Protein AF-A0A9D4K6V5-F1 (afdb_monomer)

Secondary structure (DSSP, 8-state):
--B-TT--HHHHHHHTTT--HHHHHHHHHHHHHHHHHH-TT---B-HHHHHHHHHHS-----S---S-SHHHHHHHHSSS-----

pLDDT: me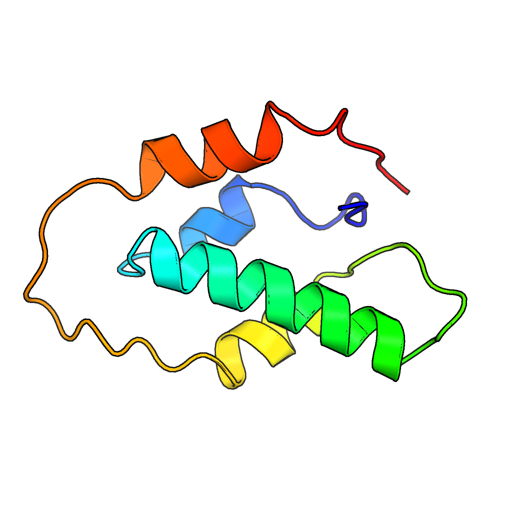an 72.35, std 15.12, range [42.41, 90.5]

Nearest PDB structures (foldseek):
  5e7p-assembly1_A  TM=8.225E-01  e=2.716E-03  Mycolicibacterium smegmatis MC2 155
  5e7p-assembly2_B  TM=8.143E-01  e=3.482E-03  Mycolicibacterium smegmatis MC2 155
  7nku-assembly1_F  TM=8.091E-01  e=6.898E-03  Saccharomyces cerevisiae S288C
  7wd3-assembly1_F  TM=7.699E-01  e=6.092E-03  Saccharomyces cerevisiae
  7wbb-assembly1_C  TM=7.815E-01  e=7.811E-03  Saccharomyces cerevisiae

Foldseek 3Di:
DAEAPQDDLVVLCVLCPVADLVLSVQLVVQQCVQQCVVPVPDPYRYVVSSVVSSVVRDRPPDPPDDDDNVVSSVVVVVPDPRPHD

Organism: Dreissena polymorpha (NCBI:txid45954)

InterPro domains:
  IPR041569 AAA ATPase, AAA+ lid domain [PF17862] (6-50)

Mean predicted aligned error: 9.43 Å

Sequence (85 aa):
MPTAHDVTPDSLADHTDGYSGAEVVSVCHEAALFALQEDISSICVRWGHFRSALAAVTPRTGADMNATSRNLAYSLYEVDHVQNC

Structure (mmCIF, N/CA/C/O backbone):
data_AF-A0A9D4K6V5-F1
#
_entry.id   AF-A0A9D4K6V5-F1
#
loop_
_atom_site.group_PDB
_atom_site.id
_atom_site.type_symbol
_atom_site.label_atom_id
_atom_site.label_alt_id
_atom_site.label_comp_id
_atom_site.label_asym_id
_atom_site.label_entity_id
_atom_site.label_seq_id
_atom_site.pdbx_PDB_ins_code
_atom_site.Cartn_x
_atom_site.Cartn_y
_atom_site.Cartn_z
_atom_site.occupancy
_atom_site.B_iso_or_equiv
_atom_site.auth_seq_id
_atom_site.auth_comp_id
_atom_site.auth_asym_id
_atom_site.auth_atom_id
_atom_site.pdbx_PDB_model_num
ATOM 1 N N . MET A 1 1 ? 8.410 9.318 -2.988 1.00 66.75 1 MET A N 1
ATOM 2 C CA . MET A 1 1 ? 8.871 7.965 -3.382 1.00 66.75 1 MET A CA 1
ATOM 3 C C . MET A 1 1 ? 8.306 7.649 -4.760 1.00 66.75 1 MET A C 1
ATOM 5 O O . MET A 1 1 ? 7.103 7.833 -4.931 1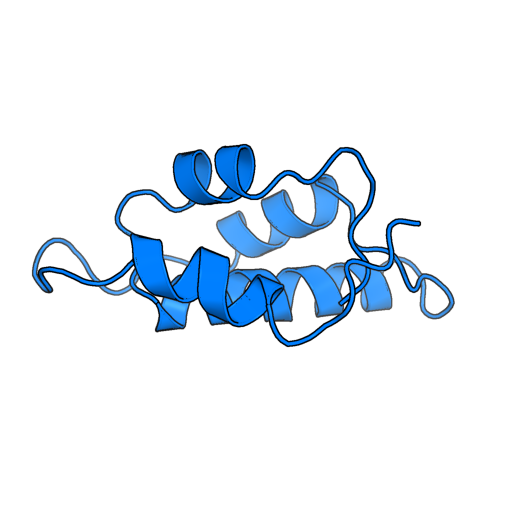.00 66.75 1 MET A O 1
ATOM 9 N N . PRO A 1 2 ? 9.115 7.202 -5.736 1.00 74.88 2 PRO A N 1
ATOM 10 C CA . PRO A 1 2 ? 8.610 6.877 -7.063 1.00 74.88 2 PRO A CA 1
ATOM 11 C C . PRO A 1 2 ? 7.739 5.626 -6.984 1.00 74.88 2 PRO A C 1
ATOM 13 O O . PRO A 1 2 ? 8.167 4.578 -6.496 1.00 74.88 2 PRO A O 1
ATOM 16 N N . THR A 1 3 ? 6.504 5.734 -7.450 1.00 77.81 3 THR A N 1
ATOM 17 C CA . THR A 1 3 ? 5.596 4.591 -7.559 1.00 77.81 3 THR A CA 1
ATOM 18 C C . THR A 1 3 ? 5.333 4.321 -9.032 1.00 77.81 3 THR A C 1
ATOM 20 O O . THR A 1 3 ? 5.429 5.222 -9.868 1.00 77.81 3 THR A O 1
ATOM 23 N N . ALA A 1 4 ? 5.101 3.058 -9.373 1.00 79.44 4 ALA A N 1
ATOM 24 C CA . ALA A 1 4 ? 4.732 2.697 -10.734 1.00 79.44 4 ALA A CA 1
ATOM 25 C C . ALA A 1 4 ? 3.369 3.310 -11.087 1.00 79.44 4 ALA A C 1
ATOM 27 O O . ALA A 1 4 ? 2.520 3.444 -10.212 1.00 79.44 4 ALA A O 1
ATOM 28 N N . HIS A 1 5 ? 3.123 3.564 -12.374 1.00 76.19 5 HIS A N 1
ATOM 29 C CA . HIS A 1 5 ? 1.845 4.111 -12.874 1.00 76.19 5 HIS A CA 1
ATOM 30 C C . HIS A 1 5 ? 0.595 3.302 -12.476 1.00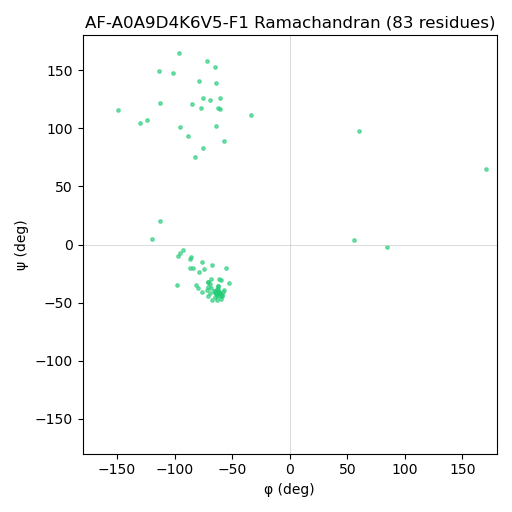 76.19 5 HIS A C 1
ATOM 32 O O . HIS A 1 5 ? -0.525 3.800 -12.519 1.00 76.19 5 HIS A O 1
ATOM 38 N N . ASP A 1 6 ? 0.794 2.038 -12.107 1.00 75.81 6 ASP A N 1
ATOM 39 C CA . ASP A 1 6 ? -0.242 1.115 -11.639 1.00 75.81 6 ASP A CA 1
ATOM 40 C C . ASP A 1 6 ? -0.684 1.395 -10.185 1.00 75.81 6 ASP A C 1
ATOM 42 O O . ASP A 1 6 ? -1.722 0.918 -9.733 1.00 75.81 6 ASP A O 1
ATOM 46 N N . VAL A 1 7 ? 0.097 2.182 -9.437 1.00 77.38 7 VAL A N 1
ATOM 47 C CA . VAL A 1 7 ? -0.164 2.548 -8.043 1.00 77.38 7 VAL A CA 1
ATOM 48 C C . VAL A 1 7 ? -0.870 3.898 -8.002 1.00 77.38 7 VAL A C 1
ATOM 50 O O . VAL A 1 7 ? -0.243 4.950 -8.106 1.00 77.38 7 VAL A O 1
ATOM 53 N N . THR A 1 8 ? -2.186 3.876 -7.815 1.00 79.50 8 THR A N 1
ATOM 54 C CA . THR A 1 8 ? -2.985 5.094 -7.657 1.00 79.50 8 THR A CA 1
ATOM 55 C C . THR A 1 8 ? -3.330 5.344 -6.185 1.00 79.50 8 THR A C 1
ATOM 57 O O . THR A 1 8 ? -3.515 4.395 -5.415 1.00 79.50 8 THR A O 1
ATOM 60 N N . PRO A 1 9 ? -3.443 6.617 -5.762 1.00 73.06 9 PRO A N 1
ATOM 61 C CA . PRO A 1 9 ? -3.845 6.959 -4.397 1.00 73.06 9 PRO A CA 1
ATOM 62 C C . PRO A 1 9 ? -5.250 6.445 -4.046 1.00 73.06 9 PRO A C 1
ATOM 64 O O . PRO A 1 9 ? -5.481 6.095 -2.893 1.00 73.06 9 PRO A O 1
ATOM 67 N N . ASP A 1 10 ? -6.157 6.334 -5.023 1.00 78.50 10 ASP A N 1
ATOM 68 C CA . ASP A 1 10 ? -7.482 5.722 -4.841 1.00 78.50 10 ASP A CA 1
ATOM 69 C C . ASP A 1 10 ? -7.383 4.233 -4.475 1.00 78.50 10 ASP A C 1
ATOM 71 O O . ASP A 1 10 ? -7.976 3.809 -3.487 1.00 78.50 10 ASP A O 1
ATOM 75 N N . SER A 1 11 ? -6.575 3.448 -5.200 1.00 79.88 11 SER A N 1
ATOM 76 C CA . SER A 1 11 ? -6.365 2.024 -4.889 1.00 79.88 11 SER A CA 1
ATOM 77 C C . SER A 1 11 ? -5.721 1.825 -3.514 1.00 79.88 11 SER A C 1
ATOM 79 O O . SER A 1 11 ? -6.039 0.880 -2.794 1.00 79.88 11 SER A O 1
ATOM 81 N N . LEU A 1 12 ? -4.817 2.732 -3.129 1.00 79.44 12 LEU A N 1
ATOM 82 C CA . LEU A 1 12 ? -4.220 2.765 -1.794 1.00 79.44 12 LEU A CA 1
ATOM 83 C C . LEU A 1 12 ? -5.256 3.070 -0.721 1.00 79.44 12 LEU A C 1
ATOM 85 O O . LEU A 1 12 ? -5.276 2.379 0.292 1.00 79.44 12 LEU A O 1
ATOM 89 N N . ALA A 1 13 ? -6.118 4.061 -0.940 1.00 79.94 13 ALA A N 1
ATOM 90 C CA . ALA A 1 13 ? -7.181 4.409 -0.007 1.00 79.94 13 ALA A CA 1
ATOM 91 C C . ALA A 1 13 ? -8.186 3.259 0.175 1.00 79.94 13 ALA A C 1
ATOM 93 O O . ALA A 1 13 ? -8.575 2.988 1.305 1.00 79.94 13 ALA A O 1
ATOM 94 N N . ASP A 1 14 ? -8.544 2.547 -0.897 1.00 82.44 14 ASP A N 1
ATOM 95 C CA . ASP A 1 14 ? -9.460 1.397 -0.843 1.00 82.44 14 ASP A CA 1
ATOM 96 C C . ASP A 1 14 ? -8.876 0.224 -0.031 1.00 82.44 14 ASP A C 1
ATOM 98 O O . ASP A 1 14 ? -9.558 -0.396 0.780 1.00 82.44 14 ASP A O 1
ATOM 102 N N . HIS A 1 15 ? -7.574 -0.045 -0.175 1.00 78.62 15 HIS A N 1
ATOM 103 C CA . HIS A 1 15 ? -6.884 -1.114 0.562 1.00 78.62 15 HIS A CA 1
ATOM 104 C C . HIS A 1 15 ? -6.375 -0.717 1.952 1.00 78.62 15 HIS A C 1
ATOM 106 O O . HIS A 1 15 ? -5.963 -1.584 2.722 1.00 78.62 15 HIS A O 1
ATOM 112 N N . THR A 1 16 ? -6.399 0.573 2.282 1.00 76.88 16 THR A N 1
ATOM 113 C CA . THR A 1 16 ? -6.053 1.097 3.610 1.00 76.88 16 THR A CA 1
ATOM 114 C C . THR A 1 16 ? -7.269 1.682 4.324 1.00 76.88 16 THR A C 1
ATOM 116 O O . THR A 1 16 ? -7.129 2.459 5.270 1.00 76.88 16 THR A O 1
ATOM 119 N N . ASP A 1 17 ? -8.477 1.290 3.911 1.00 75.06 17 ASP A N 1
ATOM 120 C CA . ASP A 1 17 ? -9.693 1.679 4.611 1.00 75.06 17 ASP A CA 1
ATOM 121 C C . ASP A 1 17 ? -9.658 1.144 6.053 1.00 75.06 17 ASP A C 1
ATOM 123 O O . ASP A 1 17 ? -9.387 -0.030 6.310 1.00 75.06 17 ASP A O 1
ATOM 127 N N . GLY A 1 18 ? -9.842 2.046 7.017 1.00 72.25 18 GLY A N 1
ATOM 128 C CA . GLY A 1 18 ? -9.685 1.748 8.444 1.00 72.25 18 GLY A CA 1
ATOM 129 C C . GLY A 1 18 ? -8.255 1.841 8.997 1.00 72.25 18 GLY A C 1
ATOM 130 O O . GLY A 1 18 ? -8.083 1.704 10.207 1.00 72.25 18 GLY A O 1
ATOM 131 N N . TYR A 1 19 ? -7.242 2.128 8.173 1.00 76.06 19 TYR A N 1
ATOM 132 C CA . TYR A 1 19 ? -5.888 2.417 8.654 1.00 76.06 19 TYR A CA 1
ATOM 133 C C . TYR A 1 19 ? -5.815 3.858 9.178 1.00 76.06 19 TYR A C 1
ATOM 135 O O . TYR A 1 19 ? -6.358 4.804 8.594 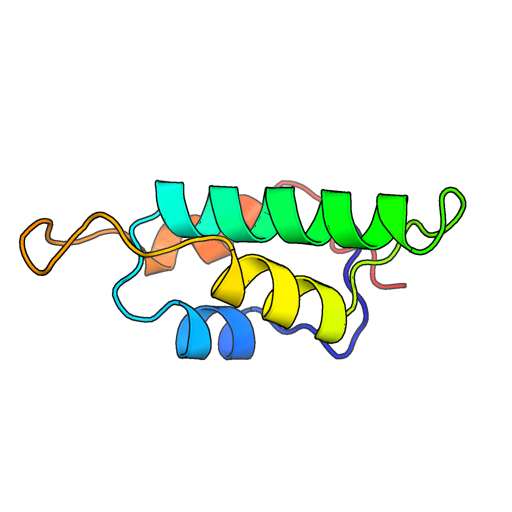1.00 76.06 19 TYR A O 1
ATOM 143 N N . SER A 1 20 ? -5.084 4.051 10.271 1.00 78.88 20 SER A N 1
ATOM 144 C CA . SER A 1 20 ? -4.666 5.371 10.732 1.00 78.88 20 SER A CA 1
ATOM 145 C C . SER A 1 20 ? -3.589 5.952 9.812 1.00 78.88 20 SER A C 1
ATOM 147 O O . SER A 1 20 ? -2.843 5.224 9.154 1.00 78.88 20 SER A O 1
ATOM 149 N N . GLY A 1 21 ? -3.433 7.278 9.813 1.00 74.75 21 GLY A N 1
ATOM 150 C CA . GLY A 1 21 ? -2.386 7.961 9.048 1.00 74.75 21 GLY A CA 1
ATOM 151 C C . GLY A 1 21 ? -0.974 7.424 9.313 1.00 74.75 21 GLY 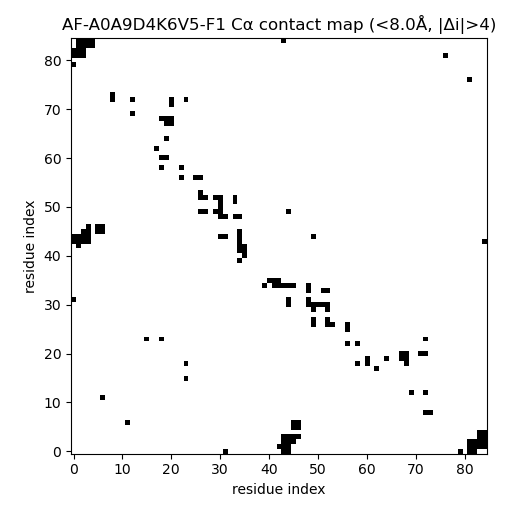A C 1
ATOM 152 O O . GLY A 1 21 ? -0.163 7.352 8.396 1.00 74.75 21 GLY A O 1
ATOM 153 N N . ALA A 1 22 ? -0.692 6.971 10.538 1.00 78.44 22 ALA A N 1
ATOM 154 C CA . ALA A 1 22 ? 0.590 6.350 10.885 1.00 78.44 22 ALA A CA 1
ATOM 155 C C . ALA A 1 22 ? 0.775 4.950 10.265 1.00 78.44 22 ALA A C 1
ATOM 157 O O . ALA A 1 22 ? 1.891 4.549 9.927 1.00 78.44 22 ALA A O 1
ATOM 158 N N . GLU A 1 23 ? -0.317 4.206 10.100 1.00 80.81 23 GLU A N 1
ATOM 159 C CA . GLU A 1 23 ? -0.310 2.863 9.519 1.00 80.81 23 GLU A CA 1
ATOM 160 C C . GLU A 1 23 ? -0.145 2.952 7.998 1.00 80.81 23 GLU A C 1
ATOM 162 O O . GLU A 1 23 ? 0.679 2.234 7.440 1.00 80.81 23 GLU A O 1
ATOM 167 N N . VAL A 1 24 ? -0.811 3.911 7.342 1.00 82.19 24 VAL A N 1
ATOM 168 C CA . VAL A 1 24 ? -0.605 4.206 5.911 1.00 82.19 24 VAL A CA 1
ATOM 169 C C . VAL A 1 24 ? 0.852 4.588 5.629 1.00 82.19 24 VAL A C 1
ATOM 171 O O . VAL A 1 24 ? 1.460 4.063 4.699 1.00 82.19 24 VAL A O 1
ATOM 174 N N . VAL A 1 25 ? 1.456 5.443 6.464 1.00 83.25 25 VAL A N 1
ATOM 175 C CA . VAL A 1 25 ? 2.887 5.787 6.349 1.00 83.25 25 VAL A CA 1
ATOM 176 C C . VAL A 1 25 ? 3.770 4.548 6.507 1.00 83.25 25 VAL A C 1
ATOM 178 O O . VAL A 1 25 ? 4.719 4.377 5.742 1.00 83.25 25 VAL A O 1
ATOM 181 N N . SER A 1 26 ? 3.450 3.668 7.460 1.00 86.25 26 SER A N 1
ATOM 182 C CA . SER A 1 26 ? 4.205 2.429 7.674 1.00 86.25 26 SER A CA 1
ATOM 183 C C . SER A 1 26 ? 4.123 1.501 6.462 1.00 86.25 26 SER A C 1
ATOM 185 O O . SER A 1 26 ? 5.148 0.986 6.033 1.00 86.25 26 SER A O 1
ATOM 187 N N . VAL A 1 27 ? 2.942 1.352 5.850 1.00 86.94 27 VAL A N 1
ATOM 188 C CA . VAL A 1 27 ? 2.761 0.575 4.610 1.00 86.94 27 VAL A CA 1
ATOM 189 C C . VAL A 1 27 ? 3.614 1.146 3.477 1.00 86.94 27 VAL A C 1
ATOM 191 O O . VAL A 1 27 ? 4.319 0.397 2.808 1.00 86.94 27 VAL A O 1
ATOM 194 N N . CYS A 1 28 ? 3.595 2.464 3.271 1.00 85.62 28 CYS A N 1
ATOM 195 C CA . CYS A 1 28 ? 4.409 3.125 2.249 1.00 85.62 28 CYS A CA 1
ATOM 196 C C . CYS A 1 28 ? 5.911 2.883 2.452 1.00 85.62 28 CYS A C 1
ATOM 198 O O . CYS A 1 28 ? 6.637 2.601 1.499 1.00 85.62 28 CYS A O 1
ATOM 200 N N . HIS A 1 29 ? 6.375 2.971 3.698 1.00 87.31 29 HIS A N 1
ATOM 201 C CA . HIS A 1 29 ? 7.781 2.782 4.033 1.00 87.31 29 HIS A CA 1
ATOM 202 C C . HIS A 1 29 ? 8.216 1.324 3.847 1.00 87.31 29 HIS A C 1
ATOM 204 O O . HIS A 1 29 ? 9.258 1.055 3.249 1.00 87.31 29 HIS A O 1
ATOM 210 N N . GLU A 1 30 ? 7.374 0.380 4.266 1.00 90.50 30 GLU A N 1
ATOM 211 C CA . GLU A 1 30 ? 7.639 -1.045 4.104 1.00 90.50 30 GLU A CA 1
ATOM 212 C C . GLU A 1 30 ? 7.598 -1.460 2.627 1.00 90.50 30 GLU A C 1
ATOM 214 O O . GLU A 1 30 ? 8.438 -2.230 2.172 1.00 90.50 30 GLU A O 1
ATOM 219 N N . ALA A 1 31 ? 6.689 -0.889 1.830 1.00 89.38 31 ALA A N 1
ATOM 220 C CA . ALA A 1 31 ? 6.629 -1.130 0.389 1.00 89.38 31 ALA A CA 1
ATOM 221 C C . ALA A 1 31 ? 7.901 -0.641 -0.325 1.00 89.38 31 ALA A C 1
ATOM 223 O O . ALA A 1 31 ? 8.403 -1.315 -1.227 1.00 89.38 31 ALA A O 1
ATOM 224 N N . ALA A 1 32 ? 8.455 0.499 0.097 1.00 87.19 32 ALA A N 1
ATOM 225 C CA . ALA A 1 32 ? 9.739 0.985 -0.402 1.00 87.19 32 ALA A CA 1
ATOM 226 C C . ALA A 1 32 ? 10.903 0.061 0.001 1.00 87.19 32 ALA A C 1
ATOM 228 O O . ALA A 1 32 ? 11.771 -0.224 -0.823 1.00 87.19 32 ALA A O 1
ATOM 229 N N . LEU A 1 33 ? 10.896 -0.463 1.231 1.00 88.62 33 LEU A N 1
ATOM 230 C CA . LEU A 1 33 ? 11.882 -1.449 1.684 1.00 88.62 33 LEU A CA 1
ATOM 231 C C . LEU A 1 33 ? 11.785 -2.763 0.904 1.00 88.62 33 LEU A C 1
ATOM 233 O O . LEU A 1 33 ? 12.818 -3.303 0.517 1.00 88.62 33 LEU A O 1
ATOM 237 N N . PHE A 1 34 ? 10.577 -3.258 0.629 1.00 90.06 34 PHE A N 1
ATOM 238 C CA . PHE A 1 34 ? 10.377 -4.444 -0.205 1.00 90.06 34 PHE A CA 1
ATOM 239 C C . PHE A 1 34 ? 10.893 -4.234 -1.627 1.00 90.06 34 PHE A C 1
ATOM 241 O O . PHE A 1 34 ? 11.551 -5.122 -2.159 1.00 90.06 34 PHE A O 1
ATOM 248 N N . ALA A 1 35 ? 10.664 -3.055 -2.212 1.00 88.44 35 ALA A N 1
ATOM 249 C 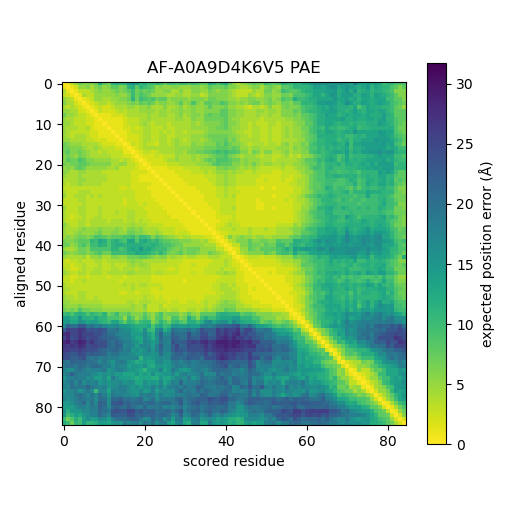CA . ALA A 1 35 ? 11.205 -2.717 -3.527 1.00 88.44 35 ALA A CA 1
ATOM 250 C C . ALA A 1 35 ? 12.739 -2.757 -3.542 1.00 88.44 35 ALA A C 1
ATOM 252 O O . ALA A 1 35 ? 13.331 -3.338 -4.447 1.00 88.44 35 ALA A O 1
ATOM 253 N N . LEU A 1 36 ? 13.369 -2.188 -2.509 1.00 87.31 36 LEU A N 1
ATOM 254 C CA . LEU A 1 36 ? 14.823 -2.160 -2.368 1.00 87.31 36 LEU A CA 1
ATOM 255 C C . LEU A 1 36 ? 15.418 -3.551 -2.093 1.00 87.31 36 LEU A C 1
ATOM 257 O O . LEU A 1 36 ? 16.530 -3.845 -2.527 1.00 87.31 36 LEU A O 1
ATOM 261 N N . GLN A 1 37 ? 14.697 -4.401 -1.355 1.00 87.44 37 GLN A N 1
ATOM 262 C CA . GLN A 1 37 ? 15.091 -5.790 -1.107 1.00 87.44 37 GLN A CA 1
ATOM 263 C C . GLN A 1 37 ? 14.966 -6.662 -2.358 1.00 87.44 37 GLN A C 1
ATOM 265 O O . GLN A 1 37 ? 15.790 -7.555 -2.547 1.00 87.44 37 GLN A O 1
ATOM 270 N N . GLU A 1 38 ? 13.947 -6.425 -3.189 1.00 86.81 38 GLU A N 1
ATOM 271 C CA . GLU A 1 38 ? 13.773 -7.125 -4.463 1.00 86.81 38 GLU A CA 1
ATOM 272 C C . GLU A 1 38 ? 14.876 -6.737 -5.450 1.00 86.81 38 GLU A C 1
ATOM 274 O O . GLU A 1 38 ? 15.517 -7.609 -6.037 1.00 86.81 38 GLU A O 1
ATOM 279 N N . ASP A 1 39 ? 15.134 -5.438 -5.599 1.00 83.88 39 ASP A N 1
ATOM 280 C CA . ASP A 1 39 ? 16.180 -4.938 -6.478 1.00 83.88 39 ASP A CA 1
ATOM 281 C C . ASP A 1 39 ? 16.758 -3.627 -5.935 1.00 83.88 39 ASP A C 1
ATOM 283 O O . ASP A 1 39 ? 16.091 -2.596 -5.858 1.00 83.88 39 ASP A O 1
ATOM 287 N N . ILE A 1 40 ? 18.043 -3.657 -5.579 1.00 80.56 40 ILE A N 1
ATOM 288 C CA . ILE A 1 40 ? 18.719 -2.518 -4.945 1.00 80.56 40 ILE A CA 1
ATOM 289 C C . ILE A 1 40 ? 18.874 -1.313 -5.890 1.00 80.56 40 ILE A C 1
ATOM 291 O O . ILE A 1 40 ? 19.146 -0.202 -5.436 1.00 80.56 40 ILE A O 1
ATOM 295 N N . SER A 1 41 ? 18.743 -1.538 -7.204 1.00 80.25 41 SER A N 1
ATOM 296 C CA . SER A 1 41 ? 18.772 -0.498 -8.239 1.00 80.25 41 SER A CA 1
ATOM 297 C C . SER A 1 41 ? 17.366 -0.033 -8.625 1.00 80.25 41 SER A C 1
ATOM 299 O O . SER A 1 41 ? 17.225 0.938 -9.373 1.00 80.25 41 SER A O 1
ATOM 301 N N . SER A 1 42 ? 16.321 -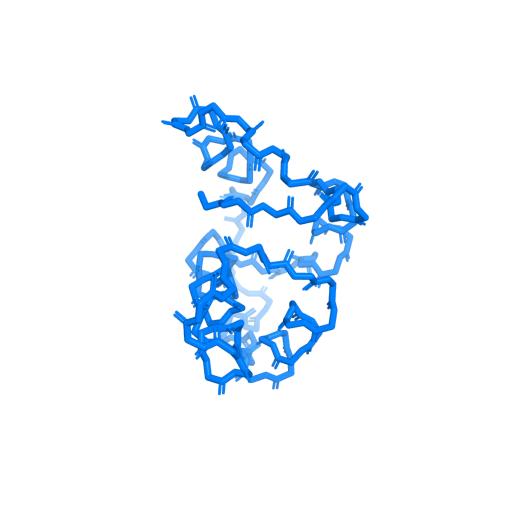0.697 -8.125 1.00 75.19 42 SER A N 1
ATOM 302 C CA . SER A 1 42 ? 14.941 -0.314 -8.369 1.00 75.19 42 SER A CA 1
ATOM 303 C C . SER A 1 42 ? 14.571 0.883 -7.511 1.00 75.19 42 SER A C 1
ATOM 305 O O . SER A 1 42 ? 14.542 0.842 -6.284 1.00 75.19 42 SER A O 1
ATOM 307 N N . ILE A 1 43 ? 14.242 1.971 -8.196 1.00 74.00 43 ILE A N 1
ATOM 308 C CA . ILE A 1 43 ? 13.735 3.197 -7.580 1.00 74.00 43 ILE A CA 1
ATOM 309 C C . ILE A 1 43 ? 12.201 3.224 -7.536 1.00 74.00 43 ILE A C 1
ATOM 311 O O . ILE A 1 43 ? 11.634 4.154 -6.975 1.00 74.00 43 ILE A O 1
ATOM 315 N N . CYS A 1 44 ? 11.524 2.232 -8.129 1.00 82.50 44 CYS A N 1
ATOM 316 C CA . CYS A 1 44 ? 10.083 2.264 -8.372 1.00 82.50 44 CYS A CA 1
ATOM 317 C C . CYS A 1 44 ? 9.349 1.225 -7.521 1.00 82.50 44 CYS A C 1
ATOM 319 O O . CYS A 1 44 ? 9.562 0.016 -7.651 1.00 82.50 44 CYS A O 1
ATOM 321 N N . VAL A 1 45 ? 8.411 1.686 -6.698 1.00 85.69 45 VAL A N 1
ATOM 322 C CA . VAL A 1 45 ? 7.553 0.807 -5.901 1.00 85.69 45 VAL A CA 1
ATOM 323 C C . VAL A 1 45 ? 6.357 0.354 -6.741 1.00 85.69 45 VAL A C 1
ATOM 325 O O . VAL A 1 45 ? 5.580 1.171 -7.233 1.00 85.69 45 VAL A O 1
ATOM 328 N N . ARG A 1 46 ? 6.205 -0.963 -6.915 1.00 87.94 46 ARG A N 1
ATOM 329 C CA . ARG A 1 46 ? 5.088 -1.590 -7.637 1.00 87.94 46 ARG A CA 1
ATOM 330 C C . ARG A 1 46 ? 3.995 -2.040 -6.672 1.00 87.94 46 ARG A C 1
ATOM 332 O O . ARG A 1 46 ? 4.239 -2.222 -5.480 1.00 87.94 46 ARG A O 1
ATOM 339 N N . TRP A 1 47 ? 2.811 -2.328 -7.210 1.00 86.69 47 TRP A N 1
ATOM 340 C CA . TRP A 1 47 ? 1.683 -2.817 -6.415 1.00 86.69 47 TRP A CA 1
ATOM 341 C C . TRP A 1 47 ? 1.967 -4.132 -5.676 1.00 86.69 47 TRP A C 1
ATOM 343 O O . TRP A 1 47 ? 1.501 -4.332 -4.557 1.00 86.69 47 TRP A O 1
ATOM 353 N N . GLY A 1 48 ? 2.822 -4.991 -6.240 1.00 87.25 48 GLY A N 1
ATOM 354 C CA . GLY A 1 48 ? 3.301 -6.199 -5.561 1.00 87.25 48 GLY A CA 1
ATOM 355 C C . GLY A 1 48 ? 3.985 -5.911 -4.219 1.00 87.25 48 GLY A C 1
ATOM 356 O O . GLY A 1 48 ? 3.732 -6.617 -3.246 1.00 87.25 48 GLY A O 1
ATOM 357 N N . HIS A 1 49 ? 4.772 -4.835 -4.128 1.00 89.94 49 HIS A N 1
ATOM 358 C CA . HIS A 1 49 ? 5.440 -4.441 -2.885 1.00 89.94 49 HIS A CA 1
ATOM 359 C C . HIS A 1 49 ? 4.452 -3.884 -1.860 1.00 89.94 49 HIS A C 1
ATOM 361 O O . HIS A 1 49 ? 4.547 -4.212 -0.681 1.00 89.94 49 HIS A O 1
ATOM 367 N N . PHE A 1 50 ? 3.463 -3.102 -2.309 1.00 87.44 50 PHE A N 1
ATOM 368 C CA . PHE A 1 50 ? 2.373 -2.635 -1.449 1.00 87.44 50 PHE A CA 1
ATOM 369 C C . PHE A 1 50 ? 1.563 -3.791 -0.879 1.00 87.44 50 PHE A C 1
ATOM 371 O O . PHE A 1 50 ? 1.243 -3.789 0.303 1.00 87.44 50 PHE A O 1
ATOM 378 N N . ARG A 1 51 ? 1.287 -4.823 -1.679 1.00 88.00 51 ARG A N 1
ATOM 379 C CA . ARG A 1 51 ? 0.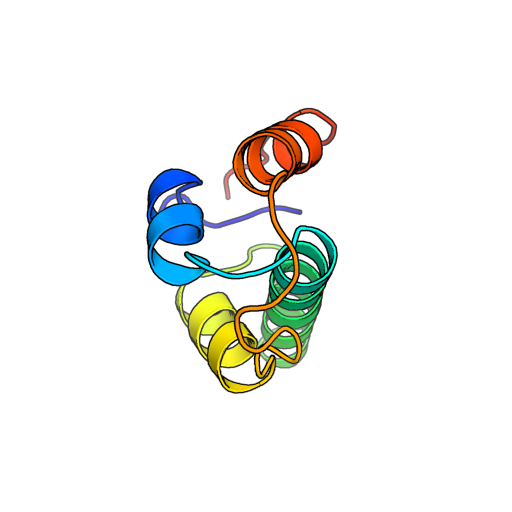610 -6.029 -1.198 1.00 88.00 51 ARG A CA 1
ATOM 380 C C . ARG A 1 51 ? 1.419 -6.749 -0.113 1.00 88.00 51 ARG A C 1
ATOM 382 O O . ARG A 1 51 ? 0.835 -7.184 0.877 1.00 88.00 51 ARG A O 1
ATOM 389 N N . SER A 1 52 ? 2.739 -6.853 -0.270 1.00 89.44 52 SER A N 1
ATOM 390 C CA . SER A 1 52 ? 3.625 -7.410 0.764 1.00 89.44 52 SER A CA 1
ATOM 391 C C . SER A 1 52 ? 3.649 -6.540 2.023 1.00 89.44 52 SER A C 1
ATOM 393 O O . SER A 1 52 ? 3.548 -7.058 3.132 1.00 89.44 52 SER A O 1
ATOM 395 N N . ALA A 1 53 ? 3.697 -5.218 1.857 1.00 89.38 53 ALA A N 1
ATOM 396 C CA . ALA A 1 53 ? 3.645 -4.254 2.950 1.00 89.38 53 ALA A CA 1
ATOM 397 C C . ALA A 1 53 ? 2.324 -4.305 3.724 1.00 89.38 53 ALA A C 1
ATOM 399 O O . ALA A 1 53 ? 2.342 -4.347 4.946 1.00 89.38 53 ALA A O 1
ATOM 400 N N . LEU A 1 54 ? 1.182 -4.373 3.039 1.00 85.44 54 LEU A N 1
ATOM 401 C CA . LEU A 1 54 ? -0.140 -4.515 3.657 1.00 85.44 54 LEU A CA 1
ATOM 402 C C . LEU A 1 54 ? -0.270 -5.830 4.435 1.00 85.44 54 LEU A C 1
ATOM 404 O O . LEU A 1 54 ? -0.896 -5.859 5.489 1.00 85.44 54 LEU A O 1
ATOM 408 N N . ALA A 1 55 ? 0.348 -6.910 3.947 1.00 85.69 55 ALA A N 1
ATOM 409 C CA . ALA A 1 55 ? 0.395 -8.180 4.668 1.00 85.69 55 ALA A CA 1
ATOM 410 C C . ALA A 1 55 ? 1.315 -8.128 5.903 1.00 85.69 55 ALA A C 1
ATOM 412 O O . ALA A 1 55 ? 1.046 -8.808 6.894 1.00 85.69 55 ALA A O 1
ATOM 413 N N . ALA A 1 56 ? 2.389 -7.336 5.853 1.00 84.25 56 ALA A N 1
ATOM 414 C CA . ALA A 1 56 ? 3.327 -7.159 6.960 1.00 84.25 56 ALA A CA 1
ATOM 415 C C . ALA A 1 56 ? 2.804 -6.185 8.033 1.00 84.25 56 ALA A C 1
ATOM 417 O O . ALA A 1 56 ? 3.001 -6.405 9.229 1.00 84.25 56 ALA A O 1
ATOM 418 N N . VAL A 1 57 ? 2.111 -5.121 7.623 1.00 81.31 57 VAL A N 1
ATOM 419 C CA . VAL A 1 57 ? 1.554 -4.096 8.510 1.00 81.31 57 VAL A CA 1
ATOM 420 C C . VAL A 1 57 ? 0.157 -4.519 8.950 1.00 81.31 57 VAL A C 1
ATOM 422 O O . VAL A 1 57 ? -0.846 -4.255 8.288 1.00 81.31 57 VAL A O 1
ATOM 425 N N . THR A 1 58 ? 0.090 -5.179 10.104 1.00 70.38 58 THR A N 1
ATOM 426 C CA . THR A 1 58 ? -1.188 -5.490 10.750 1.00 70.38 58 THR A CA 1
ATOM 427 C C . THR A 1 58 ? -1.756 -4.222 11.392 1.00 70.38 58 THR A C 1
ATOM 429 O O . THR A 1 58 ? -1.048 -3.616 12.207 1.00 70.38 58 THR A O 1
ATOM 432 N N . PRO A 1 59 ? -3.005 -3.820 11.087 1.00 64.06 59 PRO A N 1
ATOM 433 C CA . PRO A 1 59 ? -3.602 -2.658 11.716 1.00 64.06 59 PRO A CA 1
ATOM 434 C C . PRO A 1 59 ? -3.714 -2.908 13.222 1.00 64.06 59 PRO A C 1
ATOM 436 O O . PRO A 1 59 ? -4.355 -3.858 13.679 1.00 64.06 59 PRO A O 1
ATOM 439 N N . ARG A 1 60 ? -3.024 -2.082 14.005 1.00 59.56 60 ARG A N 1
ATOM 440 C CA . ARG A 1 60 ? -3.060 -2.127 15.473 1.00 59.56 60 ARG A CA 1
ATOM 441 C C . ARG A 1 60 ? -4.245 -1.345 16.015 1.00 59.56 60 ARG A C 1
ATOM 443 O O . ARG A 1 60 ? -4.671 -1.597 17.141 1.00 59.56 60 ARG A O 1
ATOM 450 N N . THR A 1 61 ? -4.795 -0.438 15.217 1.00 55.84 61 THR A N 1
ATOM 451 C CA . THR A 1 61 ? -5.988 0.327 15.564 1.00 55.84 61 THR A CA 1
ATOM 452 C C . THR A 1 61 ? -7.232 -0.510 15.272 1.00 55.84 61 THR A C 1
ATOM 454 O O . THR A 1 61 ? -7.936 -0.312 14.288 1.00 55.84 61 THR A O 1
ATOM 457 N N . GLY A 1 62 ? -7.515 -1.491 16.129 1.00 49.72 62 GLY A N 1
ATOM 458 C CA . GLY A 1 62 ? -8.820 -2.143 16.133 1.00 49.72 62 GLY A CA 1
ATOM 459 C C . GLY A 1 62 ? -9.892 -1.122 16.520 1.00 49.72 62 GLY A C 1
ATOM 460 O O . GLY A 1 62 ? -10.008 -0.783 17.688 1.00 49.72 62 GLY A O 1
ATOM 461 N N . ALA A 1 63 ? -10.639 -0.617 15.539 1.00 51.22 63 ALA A N 1
ATOM 462 C CA . ALA A 1 63 ? -11.937 0.055 15.673 1.00 51.22 63 ALA A CA 1
ATOM 463 C C . ALA A 1 63 ? -12.085 1.294 16.598 1.00 51.22 63 ALA A C 1
ATOM 465 O O . ALA A 1 63 ? -13.206 1.787 16.698 1.00 51.22 63 ALA A O 1
ATOM 466 N N . ASP A 1 64 ? -11.033 1.834 17.231 1.00 49.88 64 ASP A N 1
ATOM 467 C CA . ASP A 1 64 ? -11.220 2.830 18.313 1.00 49.88 64 ASP A CA 1
ATOM 468 C C . ASP A 1 64 ? -10.607 4.231 18.100 1.00 49.88 64 ASP A C 1
ATOM 470 O O . ASP A 1 64 ? -10.716 5.075 18.982 1.00 49.88 64 ASP A O 1
ATOM 474 N N . MET A 1 65 ? -10.013 4.568 16.946 1.00 48.16 65 MET A N 1
ATOM 475 C CA . MET A 1 65 ? -9.593 5.963 16.696 1.00 48.16 65 MET A CA 1
ATOM 476 C C . MET A 1 65 ? -10.192 6.538 15.416 1.00 48.16 65 MET A C 1
ATOM 478 O O . MET A 1 65 ? -9.830 6.210 14.290 1.00 48.16 65 MET A O 1
ATOM 482 N N . ASN A 1 66 ? -11.151 7.425 15.652 1.00 57.38 66 ASN A N 1
ATOM 483 C CA . ASN A 1 66 ? -11.856 8.252 14.699 1.00 57.38 66 ASN A CA 1
ATOM 484 C C . ASN A 1 66 ? -10.932 9.252 13.979 1.00 57.38 66 ASN A C 1
ATOM 486 O O . ASN A 1 66 ? -10.131 9.949 14.587 1.00 57.38 66 ASN A O 1
ATOM 490 N N . ALA A 1 67 ? -11.179 9.395 12.676 1.00 49.44 67 ALA A N 1
ATOM 491 C CA . ALA A 1 67 ? -10.938 10.602 11.889 1.00 49.44 67 ALA A CA 1
ATOM 492 C C . ALA A 1 67 ? -9.486 11.121 11.810 1.00 49.44 67 ALA A C 1
ATOM 494 O O . ALA A 1 67 ? -9.060 11.923 12.632 1.00 49.44 67 ALA A O 1
ATOM 495 N N . THR A 1 68 ? -8.774 10.7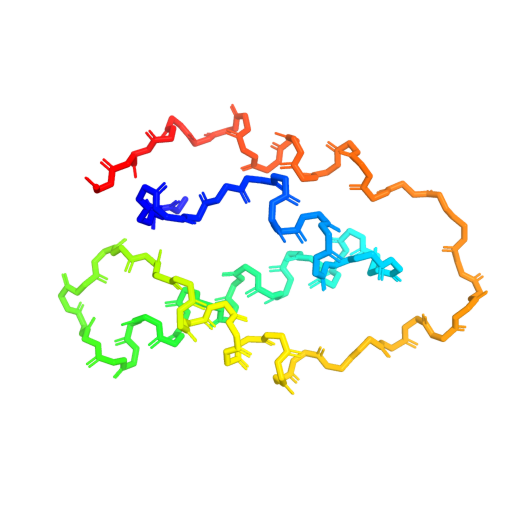76 10.727 1.00 50.53 68 THR A N 1
ATOM 496 C CA . THR A 1 68 ? -8.121 11.713 9.766 1.00 50.53 68 THR A CA 1
ATOM 497 C C . THR A 1 68 ? -7.218 10.910 8.813 1.00 50.53 68 THR A C 1
ATOM 499 O O . THR A 1 68 ? -6.001 11.046 8.826 1.00 50.53 68 THR A O 1
ATOM 502 N N . SER A 1 69 ? -7.793 10.032 7.982 1.00 52.28 69 SER A N 1
ATOM 503 C CA . SER A 1 69 ? -7.000 9.219 7.031 1.00 52.28 69 SER A CA 1
ATOM 504 C C . SER A 1 69 ? -6.985 9.819 5.615 1.00 52.28 69 SER A C 1
ATOM 506 O O . SER A 1 69 ? -5.946 9.833 4.961 1.00 52.28 69 SER A O 1
ATOM 508 N N . ARG A 1 70 ? -8.089 10.443 5.165 1.00 51.78 70 ARG A N 1
ATOM 509 C CA . ARG A 1 70 ? -8.193 11.019 3.805 1.00 51.78 70 ARG A CA 1
ATOM 510 C C . ARG A 1 70 ? -7.198 12.149 3.520 1.00 51.78 70 ARG A C 1
ATOM 512 O O . ARG A 1 70 ? -6.667 12.201 2.423 1.00 51.78 70 ARG A O 1
ATOM 519 N N . ASN A 1 71 ? -6.914 13.035 4.475 1.00 53.41 71 ASN A N 1
ATOM 520 C CA . ASN A 1 71 ? -6.051 14.201 4.217 1.00 53.41 71 ASN A CA 1
ATOM 521 C C . ASN A 1 71 ? -4.547 13.872 4.200 1.00 53.41 71 ASN A C 1
ATOM 523 O O . ASN A 1 71 ? -3.777 14.598 3.577 1.00 53.41 71 ASN A O 1
ATOM 527 N N . LEU A 1 72 ? -4.113 12.785 4.850 1.00 55.62 72 LEU A N 1
ATOM 528 C CA . LEU A 1 72 ? -2.692 12.421 4.906 1.00 55.62 72 LEU A CA 1
ATOM 529 C C . LEU A 1 72 ? -2.230 11.682 3.649 1.00 55.62 72 LEU A C 1
ATOM 531 O O . LEU A 1 72 ? -1.118 11.930 3.197 1.00 55.62 72 LEU A O 1
ATOM 535 N N . ALA A 1 73 ? -3.088 10.856 3.040 1.00 54.72 73 ALA A N 1
ATOM 536 C CA . ALA A 1 73 ? -2.793 10.244 1.742 1.00 54.72 73 ALA A CA 1
ATOM 537 C C . ALA A 1 73 ? -2.513 11.310 0.665 1.00 54.72 73 ALA A C 1
ATOM 539 O O . ALA A 1 73 ? -1.551 11.177 -0.086 1.00 54.72 73 ALA A O 1
ATOM 540 N N . TYR A 1 74 ? -3.283 12.407 0.658 1.00 53.69 74 TYR A N 1
ATOM 541 C CA . TYR A 1 74 ? -3.032 13.558 -0.216 1.00 53.69 74 TYR A CA 1
ATOM 542 C C . TYR A 1 74 ? -1.791 14.360 0.207 1.00 53.69 74 TYR A C 1
ATOM 544 O O . TYR A 1 74 ? -0.954 14.669 -0.634 1.00 53.69 74 TYR A O 1
ATOM 552 N N . SER A 1 75 ? -1.608 14.638 1.504 1.00 51.25 75 SER A N 1
ATOM 553 C CA . SER A 1 75 ? -0.474 15.448 1.977 1.00 51.25 75 SER A CA 1
ATOM 554 C C . SER A 1 75 ? 0.890 14.766 1.815 1.00 51.25 75 SER A C 1
ATOM 556 O O . SER A 1 75 ? 1.881 15.464 1.631 1.00 51.25 75 SER A O 1
ATOM 558 N N . LEU A 1 76 ? 0.966 13.432 1.872 1.00 52.06 76 LEU A N 1
ATOM 559 C CA . LEU A 1 76 ? 2.195 12.677 1.584 1.00 52.06 76 LEU A CA 1
ATOM 560 C C . LEU A 1 76 ? 2.506 12.623 0.080 1.00 52.06 76 LEU A C 1
ATOM 562 O O . LEU A 1 76 ? 3.653 12.394 -0.294 1.00 52.06 76 LEU A O 1
ATOM 566 N N . TYR A 1 77 ? 1.498 12.848 -0.766 1.00 50.97 77 TYR A N 1
ATOM 567 C CA . TYR A 1 77 ? 1.632 12.942 -2.220 1.00 50.97 77 TYR A CA 1
ATOM 568 C C . TYR A 1 77 ? 1.982 14.365 -2.699 1.00 50.97 77 TYR A C 1
ATOM 570 O O . TYR A 1 77 ? 2.501 14.522 -3.798 1.00 50.97 77 TYR A O 1
ATOM 578 N N . GLU A 1 78 ? 1.734 15.406 -1.893 1.00 46.69 78 GLU A N 1
ATOM 579 C CA . GLU A 1 78 ? 1.936 16.812 -2.296 1.00 46.69 78 GLU A CA 1
ATOM 580 C C . GLU A 1 78 ? 3.369 17.344 -2.081 1.00 46.69 78 GLU A C 1
ATOM 582 O O . GLU A 1 78 ? 3.713 18.398 -2.612 1.00 46.69 78 GLU A O 1
ATOM 587 N N . VAL A 1 79 ? 4.227 16.624 -1.344 1.00 44.84 79 VAL A N 1
ATOM 588 C CA . VAL A 1 79 ? 5.614 17.062 -1.051 1.00 44.84 79 VAL A CA 1
ATOM 589 C C . VAL A 1 79 ? 6.672 16.456 -1.975 1.00 44.84 79 VAL A C 1
ATOM 591 O O . VAL A 1 79 ? 7.816 16.901 -1.966 1.00 44.84 79 VAL A O 1
ATOM 594 N N . ASP A 1 80 ? 6.309 15.474 -2.792 1.00 42.41 80 ASP A N 1
ATOM 595 C CA . ASP A 1 80 ? 7.227 14.805 -3.706 1.00 42.41 80 ASP A CA 1
ATOM 596 C C . ASP A 1 80 ? 6.543 14.815 -5.069 1.00 42.41 80 ASP A C 1
ATOM 598 O O . ASP A 1 80 ? 5.568 14.094 -5.269 1.00 42.41 80 ASP A O 1
ATOM 602 N N . HIS A 1 81 ? 6.995 15.694 -5.976 1.00 43.28 81 HIS A N 1
ATOM 603 C CA . HIS A 1 81 ? 6.657 15.635 -7.399 1.00 43.28 81 HIS A CA 1
ATOM 604 C C . HIS A 1 81 ? 6.516 14.169 -7.791 1.00 43.28 81 HIS A C 1
ATOM 606 O O . HIS A 1 81 ? 7.519 13.464 -7.731 1.00 43.28 81 HIS A O 1
ATOM 612 N N . VAL A 1 82 ? 5.295 13.721 -8.111 1.00 46.31 82 VAL A N 1
ATOM 613 C CA . VAL A 1 82 ? 4.984 12.325 -8.434 1.00 46.31 82 VAL A CA 1
ATOM 614 C C . VAL A 1 82 ? 5.874 11.912 -9.601 1.00 46.31 82 VAL A C 1
ATOM 616 O O . VAL A 1 82 ? 5.541 12.101 -10.770 1.00 46.31 82 VAL A O 1
ATOM 619 N N . GLN A 1 83 ? 7.063 11.413 -9.269 1.00 52.16 83 GLN A N 1
ATOM 620 C CA . GLN A 1 83 ? 7.997 10.794 -10.181 1.00 52.16 83 GLN A CA 1
ATOM 621 C C . GLN A 1 83 ? 7.394 9.436 -10.452 1.00 52.16 83 GLN A C 1
ATOM 623 O O . GLN A 1 83 ? 7.689 8.438 -9.799 1.00 52.16 83 GLN A O 1
ATOM 628 N N . ASN A 1 84 ? 6.464 9.445 -11.393 1.00 52.59 84 ASN A N 1
ATOM 629 C CA . ASN A 1 84 ? 6.092 8.245 -12.076 1.00 52.59 84 ASN A CA 1
ATOM 630 C C . ASN A 1 84 ? 7.356 7.729 -12.768 1.00 52.59 84 ASN A C 1
ATOM 632 O O . ASN A 1 84 ? 7.914 8.414 -13.629 1.00 52.59 84 ASN A O 1
ATOM 636 N N . CYS A 1 85 ? 7.815 6.552 -12.356 1.00 55.00 85 CYS A N 1
ATOM 637 C CA . CYS A 1 85 ? 8.436 5.666 -13.321 1.00 55.00 85 CYS A CA 1
ATOM 638 C C . CYS A 1 85 ? 7.302 5.213 -14.258 1.00 55.00 85 CYS A C 1
ATOM 640 O O . CYS A 1 85 ? 7.328 5.600 -15.437 1.00 55.00 85 CYS A O 1
#

Radius of gyration: 12.63 Å; Cα contacts (8 Å, |Δi|>4): 87; chains: 1; bounding box: 31×25×32 Å

Solvent-accessible surface area (backbone atoms only — not comparable to full-atom values): 5006 Å² total; per-residue (Å²): 124,32,33,27,82,84,58,46,71,66,62,50,48,68,76,42,65,81,42,51,49,70,51,52,51,48,27,54,53,42,10,48,50,45,26,38,71,75,33,81,85,50,70,52,30,46,60,71,25,42,53,53,14,52,71,69,52,70,80,81,66,73,91,74,80,82,87,69,42,75,65,45,65,52,55,70,52,72,79,38,82,83,46,60,102